Protein AF-A0A2A4RUM6-F1 (afdb_monomer_lite)

Sequence (86 aa):
MEKPQKKPGWISDDDYHALPEEIFIREFSVGETVYVTTLLDDKKYHKEELARLYKNRWSIEWNFRSIKTNMGMEMLRCKSPEMVRK

Foldseek 3Di:
DALDPDDDPPDDPVVSVVDDRDQDKDWDDDPPDIDIGSPDDCVVDPPVVVVVVVVCVVVVVVVVVVCCVVVVVPDDPDPDPVVVDD

Secondary structure (DSSP, 8-state):
-BPPSS--TTS-HHHHHHS-SB---EEEEETTEEEEES---TTTS-HHHHHHHHHTHHHHHHHHHHHHHHTTTTS---SSGGGT--

pLDDT: mean 87.06, std 8.06, range [56.31, 95.56]

Structure (mmCIF, N/CA/C/O backbone):
data_AF-A0A2A4RUM6-F1
#
_entry.id   AF-A0A2A4RUM6-F1
#
loop_
_atom_site.group_PDB
_atom_site.id
_atom_site.type_symbol
_atom_site.label_atom_id
_atom_site.label_alt_id
_atom_site.label_comp_id
_atom_site.label_asym_id
_atom_site.label_entity_id
_atom_site.label_seq_id
_atom_site.pdbx_PDB_ins_code
_atom_site.Cartn_x
_atom_site.Cartn_y
_atom_site.Cartn_z
_atom_site.occupancy
_atom_site.B_iso_or_equiv
_atom_site.auth_seq_id
_atom_site.auth_comp_id
_atom_site.auth_asym_id
_atom_site.auth_atom_id
_atom_site.pdbx_PDB_model_num
ATOM 1 N N . MET A 1 1 ? -12.582 8.878 -2.206 1.00 80.56 1 MET A N 1
ATOM 2 C CA . MET A 1 1 ? -11.797 9.498 -3.297 1.00 80.56 1 MET A CA 1
ATOM 3 C C . MET A 1 1 ? -12.532 9.200 -4.586 1.00 80.56 1 MET A C 1
ATOM 5 O O . MET A 1 1 ? -12.891 8.045 -4.785 1.00 80.56 1 MET A O 1
ATOM 9 N N . GLU A 1 2 ? -12.811 10.220 -5.391 1.00 86.38 2 GLU A N 1
ATOM 10 C CA . GLU A 1 2 ? -13.647 10.088 -6.590 1.00 86.38 2 GLU A CA 1
ATOM 11 C C . GLU A 1 2 ? -12.809 9.786 -7.830 1.00 86.38 2 GLU A C 1
ATOM 13 O O . GLU A 1 2 ? -11.657 10.226 -7.958 1.00 86.38 2 GLU A O 1
ATOM 18 N N . LYS A 1 3 ? -13.400 9.025 -8.748 1.00 88.62 3 LYS A N 1
ATOM 19 C CA . LYS A 1 3 ? -12.811 8.707 -10.040 1.00 88.62 3 LYS A CA 1
ATOM 20 C C . LYS A 1 3 ? -12.597 9.996 -10.846 1.00 88.62 3 LYS A C 1
ATOM 22 O O . LYS A 1 3 ? -13.515 10.802 -10.996 1.00 88.62 3 LYS A O 1
ATOM 27 N N . PRO A 1 4 ? -11.386 10.231 -11.378 1.00 87.44 4 PRO A N 1
ATOM 28 C CA . PRO A 1 4 ? -11.084 11.475 -12.074 1.00 87.44 4 PRO A CA 1
ATOM 29 C C . PRO A 1 4 ? -11.866 11.541 -13.383 1.00 87.44 4 PRO A C 1
ATOM 31 O O . PRO A 1 4 ? -11.664 10.675 -14.220 1.00 87.44 4 PRO A O 1
ATOM 34 N N . GLN A 1 5 ? -12.676 12.583 -13.602 1.00 84.31 5 GLN A N 1
ATOM 35 C CA . GLN A 1 5 ? -13.541 12.720 -14.792 1.00 84.31 5 GLN A CA 1
ATOM 36 C C . GLN A 1 5 ? -12.805 12.579 -16.133 1.00 84.31 5 GLN A C 1
ATOM 38 O O . GLN A 1 5 ? -13.384 12.148 -17.128 1.00 84.31 5 GLN A O 1
ATOM 43 N N . LYS A 1 6 ? -11.521 12.953 -16.178 1.00 88.56 6 LYS A N 1
ATOM 44 C CA . LYS A 1 6 ? -10.684 12.769 -17.359 1.00 88.56 6 LYS A CA 1
ATOM 45 C C . LYS A 1 6 ? -9.887 11.478 -17.235 1.00 88.56 6 LYS A C 1
ATOM 47 O O . LYS A 1 6 ? -8.985 11.370 -16.401 1.00 88.56 6 LYS A O 1
ATOM 52 N N . LYS A 1 7 ? -10.182 10.537 -18.128 1.00 90.25 7 LYS A N 1
ATOM 53 C CA . LYS A 1 7 ? -9.438 9.290 -18.268 1.00 90.25 7 LYS A CA 1
ATOM 54 C C . LYS A 1 7 ? -7.938 9.556 -18.536 1.00 90.25 7 LYS A C 1
ATOM 56 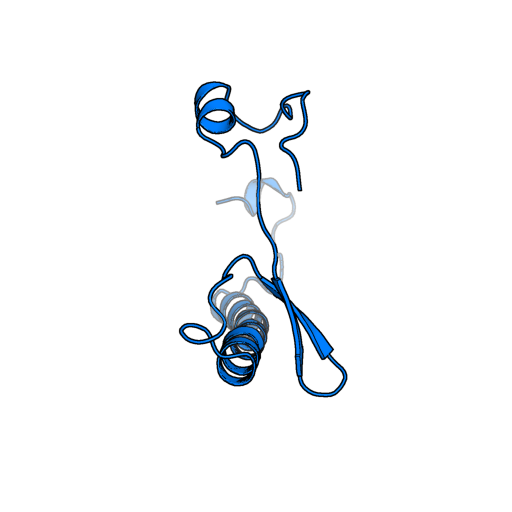O O . LYS A 1 7 ? -7.607 10.350 -19.422 1.00 90.25 7 LYS A O 1
ATOM 61 N N . PRO A 1 8 ? -7.018 8.879 -17.825 1.00 89.62 8 PRO A N 1
ATOM 62 C CA . PRO A 1 8 ? -5.588 8.923 -18.124 1.00 89.62 8 PRO A CA 1
ATOM 63 C C . PRO A 1 8 ? -5.234 8.237 -19.455 1.00 89.62 8 PRO A C 1
ATOM 65 O O . PRO A 1 8 ? -5.814 7.218 -19.811 1.00 89.62 8 PRO A O 1
ATOM 68 N N . GLY A 1 9 ? -4.215 8.731 -20.163 1.00 91.94 9 GLY A N 1
ATOM 69 C CA . GLY A 1 9 ? -3.821 8.186 -21.475 1.00 91.94 9 GLY A CA 1
ATOM 70 C C . GLY A 1 9 ? -3.172 6.792 -21.463 1.00 91.94 9 GLY A C 1
ATOM 71 O O . GLY A 1 9 ? -2.922 6.243 -22.528 1.00 91.94 9 GLY A O 1
ATOM 72 N N . TRP A 1 10 ? -2.870 6.230 -20.289 1.00 94.44 10 TRP A N 1
ATOM 73 C CA . TRP A 1 10 ? -2.160 4.950 -20.136 1.00 94.44 10 TRP A CA 1
ATOM 74 C C . TRP A 1 10 ? -3.079 3.735 -19.922 1.00 94.44 10 TRP A C 1
ATOM 76 O O . TRP A 1 10 ? -2.593 2.609 -19.957 1.00 94.44 10 TRP A O 1
ATOM 86 N N . ILE A 1 11 ? -4.377 3.944 -19.682 1.00 94.00 11 ILE A N 1
ATOM 87 C CA . ILE A 1 11 ?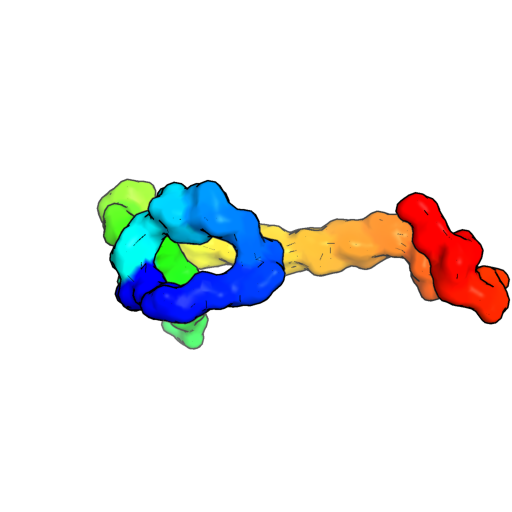 -5.371 2.884 -19.441 1.00 94.00 11 ILE A CA 1
ATOM 88 C C . ILE A 1 11 ? -6.304 2.755 -20.657 1.00 94.00 11 ILE A C 1
ATOM 90 O O . ILE A 1 11 ? -6.489 3.732 -21.385 1.00 94.00 11 ILE A O 1
ATOM 94 N N . SER A 1 12 ? -6.877 1.577 -20.925 1.00 93.50 12 SER A N 1
ATOM 95 C CA . SER A 1 12 ? -7.879 1.396 -21.993 1.00 93.50 12 SER A CA 1
ATOM 96 C C . SER A 1 12 ? -9.243 1.983 -21.585 1.00 93.50 12 SER A C 1
ATOM 98 O O . SER A 1 12 ? -9.460 2.274 -20.408 1.00 93.50 12 SER A O 1
ATOM 100 N N . ASP A 1 13 ? -10.131 2.266 -22.550 1.00 91.81 13 ASP A N 1
ATOM 101 C CA . ASP A 1 13 ? -11.468 2.811 -22.233 1.00 91.81 13 ASP A CA 1
ATOM 102 C C . ASP A 1 13 ? -12.273 1.796 -21.418 1.00 91.81 13 ASP A C 1
ATOM 104 O O . ASP A 1 13 ? -12.803 2.146 -20.365 1.00 91.81 13 ASP A O 1
ATOM 108 N N . ASP A 1 14 ? -12.265 0.534 -21.847 1.00 93.44 14 ASP A N 1
ATOM 109 C CA . ASP A 1 14 ? -12.980 -0.557 -21.185 1.00 93.44 14 ASP A CA 1
ATOM 110 C C . ASP A 1 14 ? -12.511 -0.749 -19.734 1.00 93.44 14 ASP A C 1
ATOM 112 O O . ASP A 1 14 ? -13.334 -0.782 -18.815 1.00 93.44 14 ASP A O 1
ATOM 116 N N . ASP A 1 15 ? -11.192 -0.777 -19.500 1.00 93.12 15 ASP A N 1
ATOM 117 C CA . ASP A 1 15 ? -10.633 -0.921 -18.149 1.00 93.12 15 ASP A CA 1
ATOM 118 C C . ASP A 1 15 ? -10.994 0.273 -17.262 1.00 93.12 15 ASP A C 1
ATOM 120 O O . ASP A 1 15 ? -11.309 0.109 -16.084 1.00 93.12 15 ASP A O 1
ATOM 124 N N . TYR A 1 16 ? -10.968 1.490 -17.813 1.00 92.12 16 TYR A N 1
ATOM 125 C CA . TYR A 1 16 ? -11.310 2.691 -17.059 1.00 92.12 16 TYR A CA 1
ATOM 126 C C . TYR A 1 16 ? -12.804 2.741 -16.713 1.00 92.12 16 TYR A C 1
ATOM 128 O O . TYR A 1 16 ? -13.159 3.147 -15.604 1.00 92.12 16 TYR A O 1
ATOM 136 N N . HIS A 1 17 ? -13.689 2.292 -17.604 1.00 91.12 17 HIS A N 1
ATOM 137 C CA . HIS A 1 17 ? -15.117 2.168 -17.306 1.00 91.12 17 HIS A CA 1
ATOM 138 C C . HIS A 1 17 ? -15.408 1.093 -16.253 1.00 91.12 17 HIS A C 1
ATOM 140 O O . HIS A 1 17 ? -16.310 1.291 -15.442 1.00 91.12 17 HIS A O 1
ATOM 146 N N . ALA A 1 18 ? -14.616 0.019 -16.202 1.00 92.69 18 ALA A N 1
ATOM 147 C CA . ALA A 1 18 ? -14.737 -1.021 -15.183 1.00 92.69 18 ALA A CA 1
ATOM 148 C C . ALA A 1 18 ? -14.288 -0.577 -13.774 1.00 92.69 18 ALA A C 1
ATOM 150 O O . ALA A 1 18 ? -14.627 -1.235 -12.788 1.00 92.69 18 ALA A O 1
ATOM 151 N N . LEU A 1 19 ? -13.535 0.526 -13.648 1.00 91.44 19 LEU A N 1
ATOM 152 C CA . LEU A 1 19 ? -13.134 1.056 -12.343 1.00 91.44 19 LEU A CA 1
ATOM 153 C C . LEU A 1 19 ? -14.338 1.615 -11.568 1.00 91.44 19 LEU A C 1
ATOM 155 O O . LEU A 1 19 ? -15.159 2.324 -12.161 1.00 91.44 19 LEU A O 1
ATOM 159 N N . PRO A 1 20 ? -14.402 1.393 -10.242 1.00 91.94 20 PRO A N 1
ATOM 160 C CA . PRO A 1 20 ? -15.447 1.964 -9.401 1.00 91.94 20 PRO A CA 1
ATOM 161 C C . PRO A 1 20 ? -15.394 3.498 -9.405 1.00 91.94 20 PRO A C 1
ATOM 163 O O . PRO A 1 20 ? -14.317 4.092 -9.484 1.00 91.94 20 PRO A O 1
ATOM 166 N N . GLU A 1 21 ? -16.561 4.135 -9.291 1.00 91.62 21 GLU A N 1
ATOM 167 C CA . GLU A 1 21 ? -16.693 5.602 -9.239 1.00 91.62 21 GLU A CA 1
ATOM 168 C C . GLU A 1 21 ? -16.091 6.200 -7.960 1.00 91.62 21 GLU A C 1
ATOM 170 O O . GLU A 1 21 ? -15.544 7.303 -7.968 1.00 91.62 21 GLU A O 1
ATOM 175 N N . GLU A 1 22 ? -16.120 5.437 -6.868 1.00 91.88 22 GLU A N 1
ATOM 176 C CA . GLU A 1 22 ? -15.570 5.840 -5.582 1.00 91.88 22 GLU A CA 1
ATOM 177 C C . GLU A 1 22 ? -14.673 4.749 -5.005 1.00 91.88 22 GLU A C 1
ATOM 179 O O . GLU A 1 22 ? -14.981 3.556 -5.044 1.00 91.88 22 GLU A O 1
ATOM 184 N N . ILE A 1 23 ? -13.561 5.181 -4.415 1.00 91.62 23 ILE A N 1
ATOM 185 C CA . ILE A 1 23 ? -12.696 4.326 -3.609 1.00 91.62 23 ILE A CA 1
ATOM 186 C C . ILE A 1 23 ? -12.677 4.870 -2.187 1.00 91.62 23 ILE A C 1
ATOM 188 O O . ILE A 1 23 ? -12.367 6.046 -1.943 1.00 91.62 23 ILE A O 1
ATOM 192 N N . PHE A 1 24 ? -12.981 3.984 -1.246 1.00 93.75 24 PHE A N 1
ATOM 193 C CA . PHE A 1 24 ? -12.852 4.239 0.178 1.00 93.75 24 PHE A CA 1
ATOM 194 C C . PHE A 1 24 ? -11.483 3.792 0.660 1.00 93.75 24 PHE A C 1
ATOM 196 O O . PHE A 1 24 ? -10.933 2.776 0.227 1.00 93.75 24 PHE A O 1
ATOM 203 N N . ILE A 1 25 ? -10.940 4.579 1.574 1.00 94.19 25 ILE A N 1
ATOM 204 C CA . ILE A 1 25 ? -9.624 4.364 2.140 1.00 94.19 25 ILE A CA 1
ATOM 205 C C . ILE A 1 25 ? -9.764 4.474 3.652 1.00 94.19 25 ILE A C 1
ATOM 207 O O . ILE A 1 25 ? -10.466 5.346 4.163 1.00 94.19 25 ILE A O 1
ATOM 211 N N . ARG A 1 26 ? -9.090 3.576 4.356 1.00 94.19 26 ARG A N 1
ATOM 212 C CA . ARG A 1 26 ? -8.959 3.565 5.803 1.00 94.19 26 ARG A CA 1
ATOM 213 C C . ARG A 1 26 ? -7.543 3.979 6.176 1.00 94.19 26 ARG A C 1
ATOM 215 O O . ARG A 1 26 ? -6.572 3.404 5.682 1.00 94.19 26 ARG A O 1
ATOM 222 N N . GLU A 1 27 ? -7.449 4.930 7.090 1.00 95.56 27 GLU A N 1
ATOM 223 C CA . GLU A 1 27 ? -6.203 5.354 7.718 1.00 95.56 27 GLU A CA 1
ATOM 224 C C . GLU A 1 27 ? -6.154 4.844 9.161 1.00 95.56 27 GLU A C 1
ATOM 226 O O . GLU A 1 27 ? -7.160 4.869 9.875 1.00 95.56 27 GLU A O 1
ATOM 231 N N . PHE A 1 28 ? -4.997 4.344 9.593 1.00 95.19 28 PHE A N 1
ATOM 232 C CA . PHE A 1 28 ? -4.772 3.949 10.983 1.00 95.19 28 PHE A CA 1
ATOM 233 C C . PHE A 1 28 ? -3.298 4.074 11.372 1.00 95.19 28 PHE A C 1
ATOM 235 O O . PHE A 1 28 ? -2.408 3.980 10.529 1.00 95.19 28 PHE A O 1
ATOM 242 N N . SER A 1 29 ? -3.025 4.223 12.668 1.00 94.75 29 SER A N 1
ATOM 243 C CA . SER A 1 29 ? -1.666 4.282 13.210 1.00 94.75 29 SER A CA 1
ATOM 244 C C . SER A 1 29 ? -1.328 3.062 14.069 1.00 94.75 29 SER A C 1
ATOM 246 O O . SER A 1 29 ? -2.168 2.518 14.799 1.00 94.75 29 SER A O 1
ATOM 248 N N . VAL A 1 30 ? -0.072 2.623 13.973 1.00 94.44 30 VAL A N 1
ATOM 249 C CA . VAL A 1 30 ? 0.529 1.616 14.860 1.00 94.44 30 VAL A CA 1
ATOM 250 C C . VAL A 1 30 ? 1.897 2.139 15.293 1.00 94.44 30 VAL A C 1
ATOM 252 O O . VAL A 1 30 ? 2.817 2.222 14.479 1.00 94.44 30 VAL A O 1
ATOM 255 N N . GLY A 1 31 ? 2.022 2.513 16.570 1.00 92.31 31 GLY A N 1
ATOM 256 C CA . GLY A 1 31 ? 3.177 3.268 17.063 1.00 92.31 31 GLY A CA 1
ATOM 257 C C . GLY A 1 31 ? 3.240 4.656 16.419 1.00 92.31 31 GLY A C 1
ATOM 258 O O . GLY A 1 31 ? 2.233 5.356 16.368 1.00 92.31 31 GLY A O 1
ATOM 259 N N . GLU A 1 32 ? 4.405 5.023 15.888 1.00 93.88 32 GLU A N 1
ATOM 260 C CA . GLU A 1 32 ? 4.651 6.312 15.216 1.00 93.88 32 GLU A CA 1
ATOM 261 C C . GLU A 1 32 ? 4.386 6.274 13.699 1.00 93.88 32 GLU A C 1
ATOM 263 O O . GLU A 1 32 ? 4.572 7.267 13.002 1.00 93.88 32 GLU A O 1
ATOM 268 N N . THR A 1 33 ? 3.973 5.126 13.152 1.00 93.00 33 THR A N 1
ATOM 269 C CA . THR A 1 33 ? 3.761 4.955 11.708 1.00 93.00 33 THR A CA 1
ATOM 270 C C . THR A 1 33 ? 2.278 4.992 11.356 1.00 93.00 33 THR A C 1
ATOM 272 O O . THR A 1 33 ? 1.472 4.262 11.940 1.00 93.00 33 THR A O 1
ATOM 275 N N . VAL A 1 34 ? 1.938 5.807 10.356 1.00 95.44 34 VAL A N 1
ATOM 276 C CA . VAL A 1 34 ? 0.603 5.883 9.751 1.00 95.44 34 VAL A CA 1
ATOM 277 C C . VAL A 1 34 ? 0.540 4.964 8.533 1.00 95.44 34 VAL A C 1
ATOM 279 O O . VAL A 1 34 ? 1.427 4.980 7.679 1.00 95.44 34 VAL A O 1
ATOM 282 N N . TYR A 1 35 ? -0.515 4.160 8.462 1.00 94.44 35 TYR A N 1
ATOM 283 C CA . TYR A 1 35 ? -0.792 3.221 7.383 1.00 94.44 35 TYR A CA 1
ATOM 284 C C . TYR A 1 35 ? -2.106 3.587 6.701 1.00 94.44 35 TYR A C 1
ATOM 286 O O . TYR A 1 35 ? -3.064 4.024 7.340 1.00 94.44 35 TYR A O 1
ATOM 294 N N . VAL A 1 36 ? -2.151 3.352 5.393 1.00 94.75 36 VAL A N 1
ATOM 295 C CA . VAL A 1 36 ? -3.294 3.655 4.533 1.00 94.75 36 VAL A CA 1
ATOM 296 C C . VAL A 1 36 ? -3.649 2.394 3.749 1.00 94.75 36 VAL A C 1
ATOM 298 O O . VAL A 1 36 ? -2.772 1.763 3.156 1.00 94.75 36 VAL A O 1
ATOM 301 N N . THR A 1 37 ? -4.917 1.983 3.771 1.00 94.12 37 THR A N 1
ATOM 30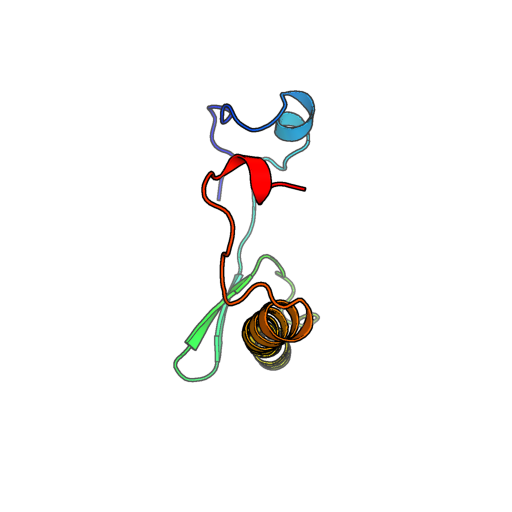2 C CA . THR A 1 37 ? -5.378 0.743 3.127 1.00 94.12 37 THR A CA 1
ATOM 303 C C . THR A 1 37 ? -6.781 0.878 2.540 1.00 94.12 37 THR A C 1
ATOM 305 O O . THR A 1 37 ? -7.573 1.695 2.991 1.00 94.12 37 THR A O 1
ATOM 308 N N . THR A 1 38 ? -7.116 0.045 1.556 1.00 93.88 38 THR A N 1
ATOM 309 C CA . THR A 1 38 ? -8.485 -0.111 1.030 1.00 93.88 38 THR A CA 1
ATOM 310 C C . THR A 1 38 ? -9.284 -1.187 1.778 1.00 93.88 38 THR A C 1
ATOM 312 O O . THR A 1 38 ? -10.458 -1.401 1.490 1.00 93.88 38 THR A O 1
ATOM 315 N N . LEU A 1 39 ? -8.675 -1.872 2.755 1.00 93.62 39 LEU A N 1
ATOM 316 C CA . LEU A 1 39 ? -9.345 -2.843 3.622 1.00 93.62 39 LEU A CA 1
ATOM 317 C C . LEU A 1 39 ? -10.114 -2.122 4.739 1.00 93.62 39 LEU A C 1
ATOM 319 O O . LEU A 1 39 ? -9.543 -1.719 5.755 1.00 93.62 39 LEU A O 1
ATOM 323 N N . LEU A 1 40 ? -11.419 -1.945 4.529 1.00 93.75 40 LEU A N 1
ATOM 324 C CA . LEU A 1 40 ? -12.261 -1.080 5.364 1.00 93.75 40 LEU A CA 1
ATOM 325 C C . LEU A 1 40 ? -12.733 -1.732 6.672 1.00 93.75 40 LEU A C 1
ATOM 327 O O . LEU A 1 40 ? -12.902 -1.028 7.661 1.00 93.75 40 LEU A O 1
ATOM 331 N N . ASP A 1 41 ? -12.938 -3.051 6.686 1.00 93.00 41 ASP A N 1
ATOM 332 C CA . ASP A 1 41 ? -13.470 -3.777 7.848 1.00 93.00 41 ASP A CA 1
ATOM 333 C C . ASP A 1 41 ? -12.400 -3.919 8.941 1.00 93.00 41 ASP A C 1
ATOM 335 O O . ASP A 1 41 ? -11.433 -4.669 8.802 1.00 93.00 41 ASP A O 1
ATOM 339 N N . ASP A 1 42 ? -12.560 -3.181 10.034 1.00 90.25 42 ASP A N 1
ATOM 340 C CA . ASP A 1 42 ? -11.618 -3.142 11.147 1.00 90.25 42 ASP A CA 1
ATOM 341 C C . ASP A 1 42 ? -11.647 -4.382 12.036 1.00 90.25 42 ASP A C 1
ATOM 343 O O . ASP A 1 42 ? -10.616 -4.730 12.620 1.00 90.25 42 ASP A O 1
ATOM 347 N N . LYS A 1 43 ? -12.791 -5.065 12.101 1.00 90.62 43 LYS A N 1
ATOM 348 C CA . LYS A 1 43 ? -12.960 -6.306 12.863 1.00 90.62 43 LYS A CA 1
ATOM 349 C C . LYS A 1 43 ? -12.334 -7.482 12.134 1.00 90.62 43 LYS A C 1
ATOM 351 O O . LYS A 1 43 ? -11.707 -8.330 12.764 1.00 90.62 43 LYS A O 1
ATOM 356 N N . LYS A 1 44 ? -12.493 -7.525 10.812 1.00 93.88 44 LYS A N 1
ATOM 357 C CA . LYS A 1 44 ? -11.891 -8.556 9.964 1.00 93.88 44 LYS A CA 1
ATOM 358 C C . LYS A 1 44 ? -10.407 -8.300 9.707 1.00 93.88 44 LYS A C 1
ATOM 360 O O . LYS A 1 44 ? -9.636 -9.253 9.646 1.00 93.88 44 LYS A O 1
ATOM 365 N N . TYR A 1 45 ? -10.006 -7.037 9.553 1.00 92.56 45 TYR A N 1
ATOM 366 C CA . TYR A 1 45 ? -8.631 -6.640 9.247 1.00 92.56 45 TYR A CA 1
ATOM 367 C C . TYR A 1 45 ? -8.059 -5.768 10.368 1.00 92.56 45 TYR A C 1
ATOM 369 O O . TYR A 1 45 ? -8.142 -4.531 10.355 1.00 92.56 45 TYR A O 1
ATOM 377 N N . HIS A 1 46 ? -7.453 -6.435 11.350 1.00 94.44 46 HIS A N 1
ATOM 378 C CA . HIS A 1 46 ? -6.924 -5.778 12.538 1.00 94.44 46 HIS A CA 1
ATOM 379 C C . HIS A 1 46 ? -5.651 -4.974 12.227 1.00 94.44 46 HIS A C 1
ATOM 381 O O . HIS A 1 46 ? -4.753 -5.432 11.515 1.00 94.44 46 HIS A O 1
ATOM 387 N N . LYS A 1 47 ? -5.537 -3.774 12.812 1.00 93.31 47 LYS A N 1
ATOM 388 C CA . LYS A 1 47 ? -4.453 -2.813 12.523 1.00 93.31 47 LYS A CA 1
ATOM 389 C C . LYS A 1 47 ? -3.042 -3.379 12.734 1.00 93.31 47 LYS A C 1
ATOM 391 O O . LYS A 1 47 ? -2.142 -3.121 11.941 1.00 93.31 47 LYS A O 1
ATOM 396 N N . GLU A 1 48 ? -2.849 -4.176 13.782 1.00 93.19 48 GLU A N 1
ATOM 397 C CA . GLU A 1 48 ? -1.545 -4.765 14.122 1.00 93.19 48 GLU A CA 1
ATOM 398 C C . GLU A 1 48 ? -1.120 -5.844 13.126 1.00 93.19 48 GLU A C 1
ATOM 400 O O . GLU A 1 48 ? 0.043 -5.904 12.724 1.00 93.19 48 GLU A O 1
ATOM 405 N N . GLU A 1 49 ? -2.071 -6.666 12.682 1.00 93.62 49 GLU A N 1
ATOM 406 C CA . GLU A 1 49 ? -1.817 -7.702 11.688 1.00 93.62 49 GLU A CA 1
ATOM 407 C C . GLU A 1 49 ? -1.493 -7.084 10.327 1.00 93.62 49 GLU A C 1
ATOM 409 O O . GLU A 1 49 ? -0.523 -7.494 9.689 1.00 93.62 49 GLU A O 1
ATOM 414 N N . LEU A 1 50 ? -2.230 -6.042 9.927 1.00 94.25 50 LEU A N 1
ATOM 415 C CA . LEU A 1 50 ? -1.948 -5.283 8.709 1.00 94.25 50 LEU A CA 1
ATOM 416 C C . LEU A 1 50 ? -0.569 -4.619 8.752 1.00 94.25 50 LEU A C 1
ATOM 418 O O . LEU A 1 50 ? 0.181 -4.708 7.780 1.00 94.25 50 LEU A O 1
ATOM 422 N N . ALA A 1 51 ? -0.196 -4.002 9.876 1.00 92.81 51 ALA A N 1
ATOM 423 C CA . ALA A 1 51 ? 1.133 -3.418 10.035 1.00 92.81 51 ALA A CA 1
ATOM 424 C C . ALA A 1 51 ? 2.235 -4.488 9.949 1.00 92.81 51 ALA A C 1
ATOM 426 O O . ALA A 1 51 ? 3.256 -4.277 9.292 1.00 92.81 51 ALA A O 1
ATOM 427 N N . ARG A 1 52 ? 2.029 -5.667 10.554 1.00 91.81 52 ARG A N 1
ATOM 428 C CA . ARG A 1 52 ? 2.963 -6.800 10.442 1.00 91.81 52 ARG A CA 1
ATOM 429 C C . ARG A 1 52 ? 3.070 -7.309 9.004 1.00 91.81 52 ARG A C 1
ATOM 431 O O . ARG A 1 52 ? 4.179 -7.525 8.525 1.00 91.81 52 ARG A O 1
ATOM 438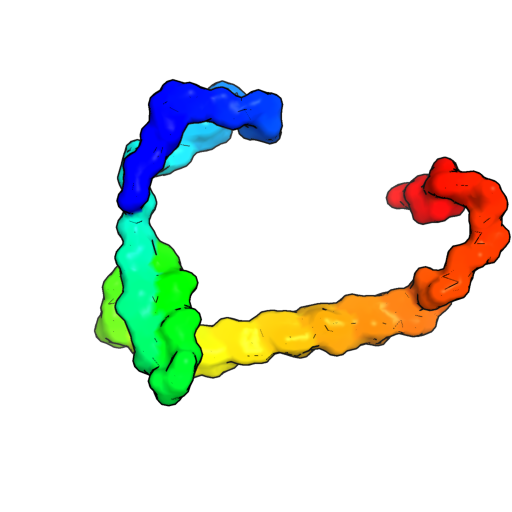 N N . LEU A 1 53 ? 1.943 -7.464 8.311 1.00 91.19 53 LEU A N 1
ATOM 439 C CA . LEU A 1 53 ? 1.906 -7.875 6.909 1.00 91.19 53 LEU A CA 1
ATOM 440 C C . LEU A 1 53 ? 2.657 -6.875 6.025 1.00 91.19 53 LEU A C 1
ATOM 442 O O . LEU A 1 53 ? 3.459 -7.279 5.186 1.00 91.19 53 LEU A O 1
ATOM 446 N N . TYR A 1 54 ? 2.451 -5.575 6.245 1.00 90.25 54 TYR A N 1
ATOM 447 C CA . TYR A 1 54 ? 3.128 -4.534 5.479 1.00 90.25 54 TYR A CA 1
ATOM 448 C C . TYR A 1 54 ? 4.646 -4.540 5.702 1.00 90.25 54 TYR A C 1
ATOM 450 O O . TYR A 1 54 ? 5.400 -4.344 4.752 1.00 90.25 54 TYR A O 1
ATOM 458 N N . LYS A 1 55 ? 5.127 -4.855 6.914 1.00 86.94 55 LYS A N 1
ATOM 459 C CA . LYS A 1 55 ? 6.571 -4.989 7.192 1.00 86.94 55 LYS A CA 1
ATOM 460 C C . LYS A 1 55 ? 7.254 -6.064 6.340 1.00 86.94 55 LYS A C 1
ATOM 462 O O . LYS A 1 55 ? 8.410 -5.879 5.968 1.00 86.94 55 LYS A O 1
ATOM 467 N N . ASN A 1 56 ? 6.544 -7.124 5.942 1.00 86.38 56 ASN A N 1
ATOM 468 C CA . ASN A 1 56 ? 7.092 -8.142 5.033 1.00 86.38 56 ASN A CA 1
ATOM 469 C C . ASN A 1 56 ? 7.452 -7.572 3.650 1.00 86.38 56 ASN A C 1
ATOM 471 O O . ASN A 1 56 ? 8.265 -8.158 2.936 1.00 86.38 56 ASN A O 1
ATOM 475 N N . ARG A 1 57 ? 6.902 -6.410 3.266 1.00 86.75 57 ARG A N 1
ATOM 476 C CA . ARG A 1 57 ? 7.290 -5.715 2.032 1.00 86.75 57 ARG A CA 1
ATOM 477 C C . ARG A 1 57 ? 8.778 -5.361 2.016 1.00 86.75 57 ARG A C 1
ATOM 479 O O . ARG A 1 57 ? 9.373 -5.393 0.946 1.00 86.75 57 ARG A O 1
ATOM 486 N N . TRP A 1 58 ? 9.395 -5.092 3.169 1.00 80.81 58 TRP A N 1
ATOM 487 C CA . TRP A 1 58 ? 10.834 -4.809 3.245 1.00 80.81 58 TRP A CA 1
ATOM 488 C C . TRP A 1 58 ? 11.693 -5.994 2.780 1.00 80.81 58 TRP A C 1
ATOM 490 O O . TRP A 1 58 ? 12.734 -5.817 2.150 1.00 80.81 58 TRP A O 1
ATOM 500 N N . SER A 1 59 ? 11.229 -7.226 3.000 1.00 79.44 59 SER A N 1
ATOM 501 C CA . SER A 1 59 ? 11.921 -8.427 2.524 1.00 79.44 59 SER A CA 1
ATOM 502 C C . SER A 1 59 ? 12.021 -8.483 0.995 1.00 79.44 59 SER A C 1
ATOM 504 O O . SER A 1 59 ? 12.937 -9.108 0.469 1.00 79.44 59 SER A O 1
ATOM 506 N N . ILE A 1 60 ? 11.129 -7.805 0.261 1.00 80.56 60 ILE A N 1
ATOM 507 C CA . ILE A 1 60 ? 11.182 -7.735 -1.206 1.00 80.56 60 ILE A CA 1
ATOM 508 C C . ILE A 1 60 ? 12.452 -7.015 -1.677 1.00 80.56 60 ILE A C 1
ATOM 510 O O . ILE A 1 60 ? 13.071 -7.446 -2.647 1.00 80.56 60 ILE A O 1
ATOM 514 N N . GLU A 1 61 ? 12.882 -5.963 -0.982 1.00 77.31 61 GLU A N 1
ATOM 515 C CA . GLU A 1 61 ? 14.117 -5.247 -1.321 1.00 77.31 61 GLU A CA 1
ATOM 516 C C . GLU A 1 61 ? 15.347 -6.150 -1.166 1.00 77.31 61 GLU A C 1
ATOM 518 O O . GLU A 1 61 ? 16.195 -6.228 -2.061 1.00 77.31 61 GLU A O 1
ATOM 523 N N . TRP A 1 62 ? 15.386 -6.922 -0.078 1.00 79.25 62 TRP A N 1
ATOM 524 C CA . TRP A 1 62 ? 16.397 -7.958 0.127 1.00 79.25 62 TRP A CA 1
ATOM 525 C C . TRP A 1 62 ? 16.384 -9.010 -0.986 1.00 79.25 62 TRP A C 1
ATOM 527 O O . TRP A 1 62 ? 17.440 -9.368 -1.513 1.00 79.25 62 TRP A O 1
ATOM 537 N N . ASN A 1 63 ? 15.200 -9.466 -1.397 1.00 81.75 63 ASN A N 1
ATOM 538 C CA . ASN A 1 63 ? 15.064 -10.437 -2.480 1.00 81.75 63 ASN A CA 1
ATOM 539 C C . ASN A 1 63 ? 15.561 -9.879 -3.821 1.00 81.75 63 ASN A C 1
ATOM 541 O O . ASN A 1 63 ? 16.267 -10.581 -4.543 1.00 81.75 63 ASN A O 1
ATOM 545 N N . PHE A 1 64 ? 15.282 -8.612 -4.143 1.00 82.81 64 PHE A N 1
ATOM 546 C CA . PHE A 1 64 ? 15.814 -7.995 -5.361 1.00 82.81 64 PHE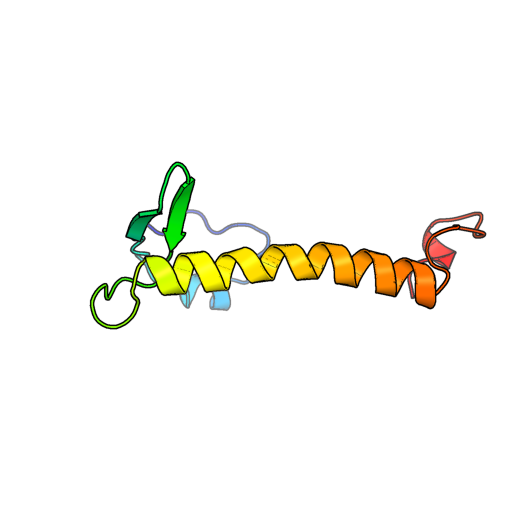 A CA 1
ATOM 547 C C . PHE A 1 64 ? 17.341 -7.934 -5.368 1.00 82.81 64 PHE A C 1
ATOM 549 O O . PHE A 1 64 ? 17.948 -8.177 -6.412 1.00 82.81 64 PHE A O 1
ATOM 556 N N . ARG A 1 65 ? 17.977 -7.663 -4.221 1.00 83.62 65 ARG A N 1
ATOM 557 C CA . ARG A 1 65 ? 19.442 -7.726 -4.103 1.00 83.62 65 ARG A CA 1
ATOM 558 C C . ARG A 1 65 ? 19.966 -9.134 -4.383 1.00 83.62 65 ARG A C 1
ATOM 560 O O . ARG A 1 65 ? 20.925 -9.287 -5.139 1.00 83.62 65 ARG A O 1
ATOM 567 N N . SER A 1 66 ? 19.321 -10.156 -3.819 1.00 84.19 66 SER A N 1
ATOM 568 C CA . SER A 1 66 ? 19.703 -11.548 -4.075 1.00 84.19 66 SER A CA 1
ATOM 569 C C . SER A 1 66 ? 19.548 -11.913 -5.551 1.00 84.19 66 SER A C 1
ATOM 571 O O . SER A 1 66 ? 20.482 -12.456 -6.129 1.00 84.19 66 SER A O 1
ATOM 573 N N . ILE A 1 67 ? 18.437 -11.548 -6.197 1.00 85.56 67 ILE A N 1
ATOM 574 C CA . ILE A 1 67 ? 18.224 -11.791 -7.633 1.00 85.56 67 ILE A CA 1
ATOM 575 C C . ILE A 1 67 ? 19.342 -11.149 -8.461 1.00 85.56 67 ILE A C 1
ATOM 577 O O . ILE A 1 67 ? 19.952 -11.824 -9.287 1.00 85.56 67 ILE A O 1
ATOM 581 N N . LYS A 1 68 ? 19.664 -9.874 -8.210 1.00 83.00 68 LYS A N 1
ATOM 582 C CA . LYS A 1 68 ? 20.721 -9.167 -8.947 1.00 83.00 68 LYS A CA 1
ATOM 583 C C . LYS A 1 68 ? 22.088 -9.825 -8.779 1.00 83.00 68 LYS A C 1
ATOM 585 O O . LYS A 1 68 ? 22.796 -10.013 -9.766 1.00 83.00 68 LYS A O 1
ATOM 590 N N . THR A 1 69 ? 22.434 -10.207 -7.551 1.00 83.88 69 THR A N 1
ATOM 591 C CA . THR A 1 69 ? 23.710 -10.866 -7.248 1.00 83.88 69 THR A CA 1
ATOM 592 C C . THR A 1 69 ? 23.775 -12.257 -7.881 1.00 83.88 69 THR A C 1
ATOM 594 O O . THR A 1 69 ? 24.707 -12.550 -8.628 1.00 83.88 69 THR A O 1
ATOM 597 N N . ASN A 1 70 ? 22.765 -13.098 -7.647 1.00 83.06 70 ASN A N 1
ATOM 598 C CA . ASN A 1 70 ? 22.738 -14.484 -8.116 1.00 83.06 70 ASN A CA 1
ATOM 599 C C . ASN A 1 70 ? 22.665 -14.580 -9.646 1.00 83.06 70 ASN A C 1
ATOM 601 O O . ASN A 1 70 ? 23.262 -15.480 -10.230 1.00 83.06 70 ASN A O 1
ATOM 605 N N . MET A 1 71 ? 21.963 -13.655 -10.304 1.00 82.69 71 MET A N 1
ATOM 606 C CA . MET A 1 71 ? 21.882 -13.602 -11.767 1.00 82.69 71 MET A CA 1
ATOM 607 C C . MET A 1 71 ? 23.054 -12.844 -12.412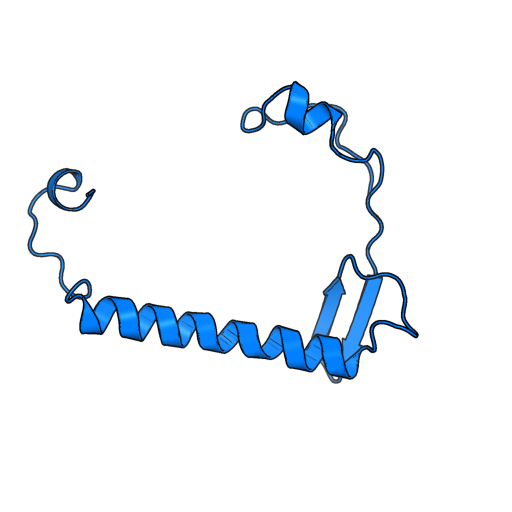 1.00 82.69 71 MET A C 1
ATOM 609 O O . MET A 1 71 ? 23.078 -12.690 -13.632 1.00 82.69 71 MET A O 1
ATOM 613 N N . GLY A 1 72 ? 24.021 -12.349 -11.627 1.00 77.44 72 GLY A N 1
ATOM 614 C CA . GLY A 1 72 ? 25.170 -11.600 -12.144 1.00 77.44 72 GLY A CA 1
ATOM 615 C C . GLY A 1 72 ? 24.804 -10.259 -12.795 1.00 77.44 72 GLY A C 1
ATOM 616 O O . GLY A 1 72 ? 25.549 -9.764 -13.638 1.00 77.44 72 GLY A O 1
ATOM 617 N N . MET A 1 73 ? 23.667 -9.668 -12.417 1.00 79.25 73 MET A N 1
ATOM 618 C CA . MET A 1 73 ? 23.134 -8.412 -12.965 1.00 79.25 73 MET A CA 1
ATOM 619 C C . MET A 1 73 ? 23.720 -7.155 -12.298 1.00 79.25 73 MET A C 1
ATOM 621 O O . MET A 1 73 ? 23.385 -6.042 -12.692 1.00 79.25 73 MET A O 1
ATOM 625 N N . GLU A 1 74 ? 24.582 -7.316 -11.290 1.00 76.31 74 GLU A N 1
ATOM 626 C CA . GLU A 1 74 ? 25.248 -6.214 -10.573 1.00 76.31 74 GLU A CA 1
ATOM 627 C C . GLU A 1 74 ? 26.238 -5.436 -11.463 1.00 76.31 74 GLU A C 1
ATOM 629 O O . GLU A 1 74 ? 26.415 -4.233 -11.294 1.00 76.31 74 GLU A O 1
ATOM 634 N N . MET A 1 75 ? 26.874 -6.101 -12.437 1.00 75.12 75 MET A N 1
ATOM 635 C CA . MET A 1 75 ? 27.846 -5.477 -13.342 1.00 75.12 75 MET A CA 1
ATOM 636 C C . MET A 1 75 ? 27.375 -5.540 -14.793 1.00 75.12 75 MET A C 1
ATOM 638 O O . MET A 1 75 ? 27.421 -6.589 -15.439 1.00 75.12 75 MET A O 1
ATOM 642 N N . LEU A 1 76 ? 26.986 -4.388 -15.339 1.00 71.81 76 LEU A N 1
ATOM 643 C CA . LEU A 1 76 ? 26.655 -4.253 -16.755 1.00 71.81 76 LEU A CA 1
ATOM 644 C C . LEU A 1 76 ? 27.940 -4.314 -17.596 1.00 71.81 76 LEU A C 1
ATOM 646 O O . LEU A 1 76 ? 28.775 -3.418 -17.542 1.00 71.81 76 LEU A O 1
ATOM 650 N N . ARG A 1 77 ? 28.100 -5.379 -18.391 1.00 69.81 77 ARG A N 1
ATOM 651 C CA . ARG A 1 77 ? 29.229 -5.549 -19.336 1.00 69.81 77 ARG A CA 1
ATOM 652 C C . ARG A 1 77 ? 28.904 -5.105 -20.767 1.00 69.81 77 ARG A C 1
ATOM 654 O O . ARG A 1 77 ? 29.762 -5.143 -21.645 1.00 69.81 77 ARG A O 1
ATOM 661 N N . CYS A 1 78 ? 27.655 -4.726 -21.015 1.00 72.00 78 CYS A N 1
ATOM 662 C CA . CYS A 1 78 ? 27.162 -4.361 -22.336 1.00 72.00 78 CYS A CA 1
ATOM 663 C C . CYS A 1 78 ? 27.468 -2.894 -22.654 1.00 72.00 78 CYS A C 1
ATOM 665 O O . CYS A 1 78 ? 27.352 -2.027 -21.794 1.00 72.00 78 CYS A O 1
ATOM 667 N N . LYS A 1 79 ? 27.832 -2.619 -23.909 1.00 75.75 79 LYS A N 1
ATOM 668 C CA . LYS A 1 79 ? 28.190 -1.276 -24.398 1.00 75.75 79 LYS A CA 1
ATOM 669 C C . LYS A 1 79 ? 26.999 -0.443 -24.893 1.00 75.75 79 LYS A C 1
ATOM 671 O O . LYS A 1 79 ? 27.167 0.747 -25.122 1.00 75.75 79 LYS A O 1
ATOM 676 N N . SER A 1 80 ? 25.819 -1.044 -25.066 1.00 76.12 80 SER A N 1
ATOM 677 C CA . SER A 1 80 ? 24.584 -0.343 -25.436 1.00 76.12 80 SER A CA 1
ATOM 678 C C . SER A 1 80 ? 23.376 -0.886 -24.657 1.00 76.12 80 SER A C 1
ATOM 680 O O . SER A 1 80 ? 23.390 -2.055 -24.250 1.00 76.12 80 SER A O 1
ATOM 682 N N . PRO A 1 81 ? 22.325 -0.068 -24.444 1.00 75.19 81 PRO A N 1
ATOM 683 C CA . PRO A 1 81 ? 21.120 -0.480 -23.723 1.00 75.19 81 PRO A CA 1
ATOM 684 C C . PRO A 1 81 ? 20.338 -1.618 -24.392 1.00 75.19 81 PRO A C 1
ATOM 686 O O . PRO A 1 81 ? 19.699 -2.396 -23.683 1.00 75.19 81 PRO A O 1
ATOM 689 N N . GLU A 1 82 ? 20.379 -1.745 -25.727 1.00 80.75 82 GLU A N 1
ATOM 690 C CA . GLU A 1 82 ? 19.626 -2.800 -26.426 1.00 80.75 82 GLU A CA 1
ATOM 691 C C . GLU A 1 82 ? 20.140 -4.201 -26.085 1.00 80.75 82 GLU A C 1
ATOM 693 O O . GLU A 1 82 ? 19.355 -5.136 -26.015 1.00 80.75 82 GLU A O 1
ATOM 698 N N . MET A 1 83 ? 21.434 -4.348 -25.784 1.00 76.06 83 MET A N 1
ATOM 699 C CA . MET A 1 83 ? 22.028 -5.647 -25.438 1.00 76.06 83 MET A CA 1
ATOM 700 C C . MET A 1 83 ? 21.627 -6.168 -24.047 1.00 76.06 83 MET A C 1
ATOM 702 O O . MET A 1 83 ? 21.848 -7.339 -23.744 1.00 76.06 83 MET A O 1
ATOM 706 N N . VAL A 1 84 ? 21.061 -5.312 -23.190 1.00 69.44 84 VAL A N 1
ATOM 707 C CA . VAL A 1 84 ? 20.645 -5.663 -21.819 1.00 69.44 84 VAL A CA 1
ATOM 708 C C . VAL A 1 84 ? 19.159 -6.030 -21.747 1.00 69.44 84 VAL A C 1
ATOM 710 O O . VAL A 1 84 ? 18.759 -6.787 -20.864 1.00 69.44 84 VAL A O 1
ATOM 713 N N . ARG A 1 85 ? 18.332 -5.514 -22.666 1.00 68.62 85 ARG A N 1
ATOM 714 C CA . ARG A 1 85 ? 16.890 -5.798 -22.723 1.00 68.62 85 ARG A CA 1
ATOM 715 C C . ARG A 1 85 ? 16.674 -7.179 -23.362 1.00 68.62 85 ARG A C 1
ATOM 717 O O . ARG A 1 85 ? 16.790 -7.305 -24.575 1.00 68.62 85 ARG A O 1
ATOM 724 N N . LYS A 1 86 ? 16.414 -8.200 -22.541 1.00 56.31 86 LYS A N 1
ATOM 725 C CA . LYS A 1 86 ? 15.923 -9.519 -22.980 1.00 56.31 86 LYS A CA 1
ATOM 726 C C . LYS A 1 86 ? 14.408 -9.588 -22.896 1.00 56.31 86 LYS A C 1
ATOM 728 O O . LYS A 1 86 ? 13.865 -8.969 -21.954 1.00 56.31 86 LYS A O 1
#

Radius of gyration: 20.14 Å; chains: 1; bounding box: 46×27×44 Å